Protein AF-A0A4R2ISH9-F1 (afdb_monomer)

Nearest PDB structures (foldseek):
  2p8j-assembly1_B  TM=8.528E-01  e=2.257E-05  Clostridium acetobutylicum
  1ve3-assembly2_B-2  TM=9.354E-01  e=1.526E-04  Pyrococcus horikoshii
  1ve3-assembly1_A-3  TM=7.957E-01  e=6.479E-05  Pyrococcus horikoshii
  2p8j-assembly1_A  TM=7.806E-01  e=9.009E-05  Clostridium acetobutylicum
  3uj7-assembly1_A  TM=8.965E-01  e=4.680E-04  Plasmodium falciparum

Structure (mmCIF, N/CA/C/O backbone):
data_AF-A0A4R2ISH9-F1
#
_entry.id   AF-A0A4R2ISH9-F1
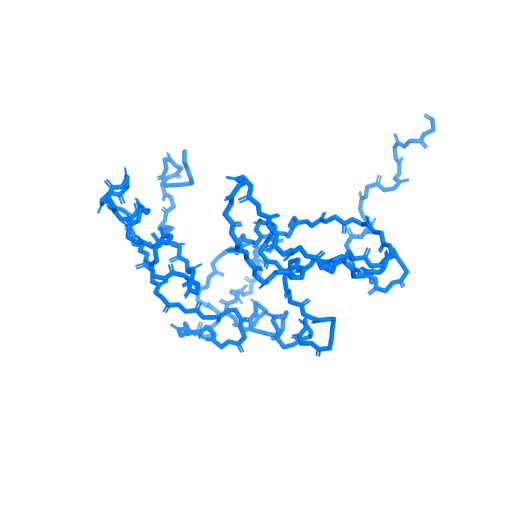#
loop_
_atom_site.group_PDB
_atom_site.id
_atom_site.type_symbol
_atom_site.label_atom_id
_atom_site.label_alt_id
_atom_site.label_comp_id
_atom_site.label_asym_id
_atom_site.label_entity_id
_atom_site.label_seq_id
_atom_site.pdbx_PDB_ins_code
_atom_site.Cartn_x
_atom_site.Cartn_y
_atom_site.Cartn_z
_atom_site.occupancy
_atom_site.B_iso_or_equiv
_atom_site.auth_seq_id
_atom_site.auth_comp_id
_atom_site.auth_asym_id
_atom_site.auth_atom_id
_atom_site.pdbx_PDB_model_num
ATOM 1 N N . MET A 1 1 ? -12.035 -2.446 -12.830 1.00 75.25 1 MET A N 1
ATOM 2 C CA . MET A 1 1 ? -10.932 -2.846 -11.928 1.00 75.25 1 MET A CA 1
ATOM 3 C C . MET A 1 1 ? -9.623 -2.857 -12.716 1.00 75.25 1 MET A C 1
ATOM 5 O O . MET A 1 1 ? -9.693 -2.940 -13.934 1.00 75.25 1 MET A O 1
ATOM 9 N N . LEU A 1 2 ? -8.443 -2.755 -12.083 1.00 84.25 2 LEU A N 1
ATOM 10 C CA . LEU A 1 2 ? -7.162 -2.858 -12.817 1.00 84.25 2 LEU A CA 1
ATOM 11 C C . LEU A 1 2 ? -7.036 -4.196 -13.568 1.00 84.25 2 LEU A C 1
ATOM 13 O O . LEU A 1 2 ? -6.528 -4.221 -14.683 1.00 84.25 2 LEU A O 1
ATOM 17 N N . SER A 1 3 ? -7.572 -5.275 -12.994 1.00 85.00 3 SER A N 1
ATOM 18 C CA . SER A 1 3 ? -7.643 -6.605 -13.614 1.00 85.00 3 SER A CA 1
ATOM 19 C C . SER A 1 3 ? -8.416 -6.630 -14.934 1.00 85.00 3 SER A C 1
ATOM 21 O O . SER A 1 3 ? -8.062 -7.375 -15.841 1.00 85.00 3 SER A O 1
ATOM 23 N N . ASP A 1 4 ? -9.426 -5.770 -15.093 1.00 88.44 4 ASP A N 1
ATOM 24 C CA . ASP A 1 4 ? -10.256 -5.726 -16.307 1.00 88.44 4 ASP A CA 1
ATOM 25 C C . ASP A 1 4 ? -9.498 -5.119 -17.499 1.00 88.44 4 ASP A C 1
ATOM 27 O O . ASP A 1 4 ? -9.960 -5.181 -18.635 1.00 88.44 4 ASP A O 1
ATOM 31 N N . LEU A 1 5 ? -8.321 -4.535 -17.246 1.00 90.81 5 LEU A N 1
ATOM 32 C CA . LEU A 1 5 ? -7.409 -4.022 -18.266 1.00 90.81 5 LEU A CA 1
ATOM 33 C C . LEU A 1 5 ? -6.419 -5.093 -18.763 1.00 90.81 5 LEU A C 1
ATOM 35 O O . LEU A 1 5 ? -5.504 -4.765 -19.513 1.00 90.81 5 LEU A O 1
ATOM 39 N N . GLY A 1 6 ? -6.575 -6.354 -18.338 1.00 89.44 6 GLY A N 1
ATOM 40 C CA . GLY A 1 6 ? -5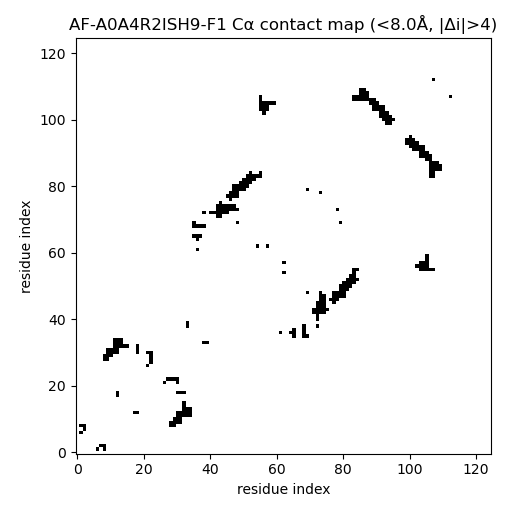.674 -7.455 -18.695 1.00 89.44 6 GLY A CA 1
ATOM 41 C C . GLY A 1 6 ? -4.333 -7.428 -17.955 1.00 89.44 6 GLY A C 1
ATOM 42 O O . GLY A 1 6 ? -3.368 -8.033 -18.415 1.00 89.44 6 GLY A O 1
ATOM 43 N N . LEU A 1 7 ? -4.257 -6.705 -16.834 1.00 91.31 7 LEU A N 1
ATOM 44 C CA . LEU A 1 7 ? -3.069 -6.633 -15.985 1.00 91.31 7 LEU A CA 1
ATOM 45 C C . LEU A 1 7 ? -3.062 -7.780 -14.968 1.00 91.31 7 LEU A C 1
ATOM 47 O O . LEU A 1 7 ? -4.077 -8.032 -14.316 1.00 91.31 7 LEU A O 1
ATOM 51 N N . ASP A 1 8 ? -1.899 -8.403 -14.774 1.00 93.38 8 ASP A N 1
ATOM 52 C CA . ASP A 1 8 ? -1.650 -9.291 -13.634 1.00 93.38 8 ASP A CA 1
ATOM 53 C C . ASP A 1 8 ? -1.430 -8.438 -12.376 1.00 93.38 8 ASP A C 1
ATOM 55 O O . ASP A 1 8 ? -0.351 -7.885 -12.146 1.00 93.38 8 ASP A O 1
ATOM 59 N N . ALA A 1 9 ? -2.507 -8.234 -11.619 1.00 95.25 9 ALA A N 1
ATOM 60 C CA . ALA A 1 9 ? -2.553 -7.334 -10.476 1.00 95.25 9 ALA A CA 1
ATOM 61 C C . ALA A 1 9 ? -2.920 -8.083 -9.192 1.00 95.25 9 ALA A C 1
ATOM 63 O O . ALA A 1 9 ? -3.763 -8.979 -9.181 1.00 95.25 9 ALA A O 1
ATOM 64 N N . PHE A 1 10 ? -2.323 -7.650 -8.086 1.00 97.00 10 PHE A N 1
ATOM 65 C CA . PHE A 1 10 ? -2.552 -8.201 -6.756 1.00 97.00 10 PHE A CA 1
ATOM 66 C C . PHE A 1 10 ? -2.498 -7.094 -5.701 1.00 97.00 10 PHE A C 1
ATOM 68 O O . PHE A 1 10 ? -1.963 -6.011 -5.952 1.00 97.00 10 PHE A O 1
ATOM 75 N N . GLY A 1 11 ? -3.079 -7.352 -4.530 1.00 97.19 11 GLY A N 1
ATOM 76 C CA . GLY A 1 11 ? -3.068 -6.422 -3.400 1.00 97.19 11 GLY A CA 1
ATOM 77 C C . GLY A 1 11 ? -2.199 -6.907 -2.243 1.00 97.19 11 GLY A C 1
ATOM 78 O O . GLY A 1 11 ? -2.146 -8.103 -1.968 1.00 97.19 11 GLY A O 1
ATOM 79 N N . ILE A 1 12 ? -1.569 -5.969 -1.535 1.00 98.31 12 ILE A N 1
ATOM 80 C CA . ILE A 1 12 ? -0.881 -6.214 -0.262 1.00 98.31 12 ILE A CA 1
ATOM 81 C C . ILE A 1 12 ? -1.511 -5.313 0.797 1.00 98.31 12 ILE A C 1
ATOM 83 O O . ILE A 1 12 ? -1.672 -4.114 0.564 1.00 98.31 12 ILE A O 1
ATOM 87 N N . ASP A 1 13 ? -1.847 -5.877 1.954 1.00 97.81 13 ASP A N 1
ATOM 88 C CA . ASP A 1 13 ? -2.338 -5.123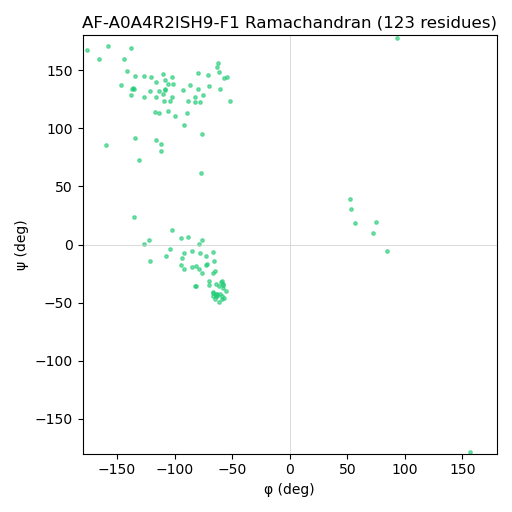 3.110 1.00 97.81 13 ASP A CA 1
ATOM 89 C C . ASP A 1 13 ? -1.761 -5.710 4.409 1.00 97.81 13 ASP A C 1
ATOM 91 O O . ASP A 1 13 ? -1.496 -6.907 4.497 1.00 97.81 13 ASP A O 1
ATOM 95 N N . LEU A 1 14 ? -1.568 -4.868 5.426 1.00 96.19 14 LEU A N 1
ATOM 96 C CA . LEU A 1 14 ? -1.141 -5.296 6.763 1.00 96.19 14 LEU A CA 1
ATOM 97 C C . LEU A 1 14 ? -2.301 -5.928 7.546 1.00 96.19 14 LEU A C 1
ATOM 99 O O . LEU A 1 14 ? -2.071 -6.674 8.489 1.00 96.19 14 LEU A O 1
ATOM 103 N N . SER A 1 15 ? -3.546 -5.579 7.214 1.00 95.19 15 SER A N 1
ATOM 104 C CA . SER A 1 15 ? -4.741 -5.943 7.965 1.00 95.19 15 SER A CA 1
ATOM 105 C C . SER A 1 15 ? -5.325 -7.275 7.488 1.00 95.19 15 SER A C 1
ATOM 107 O O . SER A 1 15 ? -5.927 -7.334 6.406 1.00 95.19 15 SER A O 1
ATOM 109 N N . PRO A 1 16 ? -5.299 -8.331 8.323 1.00 96.94 16 PRO A N 1
ATOM 110 C CA . PRO A 1 16 ? -5.918 -9.609 7.976 1.00 96.94 16 PRO A CA 1
ATOM 111 C C . PRO A 1 16 ? -7.424 -9.475 7.707 1.00 96.94 16 PRO A C 1
ATOM 113 O O . PRO A 1 16 ? -7.975 -10.171 6.854 1.00 96.94 16 PRO A O 1
ATOM 116 N N . GLY A 1 17 ? -8.096 -8.544 8.398 1.00 96.62 17 GLY A N 1
ATOM 117 C CA . GLY A 1 17 ? -9.521 -8.270 8.206 1.00 96.62 17 GLY A CA 1
ATOM 118 C C . GLY A 1 17 ? -9.835 -7.675 6.831 1.00 96.62 17 GLY A C 1
ATOM 119 O O . GLY A 1 17 ? -10.786 -8.109 6.178 1.00 96.62 17 GLY A O 1
ATOM 120 N N . MET A 1 18 ? -9.008 -6.735 6.355 1.00 96.19 18 MET A N 1
ATOM 121 C CA . MET A 1 18 ? -9.160 -6.159 5.013 1.00 96.19 18 MET A CA 1
ATOM 122 C C . MET A 1 18 ? -8.892 -7.203 3.930 1.00 96.19 18 MET A C 1
ATOM 124 O O . MET A 1 18 ? -9.656 -7.296 2.970 1.00 96.19 18 MET A O 1
ATOM 128 N N . LEU A 1 19 ? -7.875 -8.049 4.115 1.00 98.31 19 LEU A N 1
ATOM 129 C CA . LEU A 1 19 ? -7.574 -9.149 3.195 1.00 98.31 19 LEU A CA 1
ATOM 130 C C . LEU A 1 19 ? -8.700 -10.178 3.135 1.00 98.31 19 LEU A C 1
ATOM 132 O O . LEU A 1 19 ? -9.072 -10.620 2.049 1.00 98.31 19 LEU A O 1
ATOM 136 N N . ALA A 1 20 ? -9.277 -10.548 4.281 1.00 98.25 20 ALA A N 1
ATOM 137 C CA . ALA A 1 20 ? -10.413 -11.463 4.329 1.00 98.25 20 ALA A CA 1
ATOM 138 C C . ALA A 1 20 ? -11.622 -10.901 3.564 1.00 98.25 20 ALA A C 1
ATOM 140 O O . ALA A 1 20 ? -12.270 -11.627 2.806 1.00 98.25 20 ALA A O 1
ATOM 141 N N . LEU A 1 21 ? -11.908 -9.603 3.713 1.00 98.19 21 LEU A N 1
ATOM 142 C CA . LEU A 1 21 ? -12.960 -8.934 2.950 1.00 98.19 21 LEU A CA 1
ATOM 143 C C . LEU A 1 21 ? -12.639 -8.903 1.449 1.00 98.19 21 LEU A C 1
ATOM 145 O O . LEU A 1 21 ? -13.501 -9.247 0.637 1.00 98.19 21 LEU A O 1
ATOM 149 N N . ALA A 1 22 ? -11.412 -8.533 1.080 1.00 97.56 22 ALA A N 1
ATOM 150 C CA . ALA A 1 22 ? -10.973 -8.423 -0.307 1.00 97.56 22 ALA A CA 1
ATOM 151 C C . ALA A 1 22 ? -11.056 -9.768 -1.040 1.00 97.56 22 ALA A C 1
ATOM 153 O O . ALA A 1 22 ? -11.704 -9.848 -2.080 1.00 97.56 22 ALA A O 1
ATOM 154 N N . ARG A 1 23 ? -10.521 -10.843 -0.446 1.00 97.88 23 ARG A N 1
ATOM 155 C CA . ARG A 1 23 ? -10.574 -12.211 -0.994 1.00 97.88 23 ARG A CA 1
ATOM 156 C C . ARG A 1 23 ? -12.004 -12.728 -1.154 1.00 97.88 23 ARG A C 1
ATOM 158 O O . ARG A 1 23 ? -12.299 -13.427 -2.112 1.00 97.88 23 ARG A O 1
ATOM 165 N N . ARG A 1 24 ? -12.914 -12.378 -0.237 1.00 98.19 24 ARG A N 1
ATOM 166 C CA . ARG A 1 24 ? -14.340 -12.726 -0.376 1.00 98.19 24 ARG A CA 1
ATOM 167 C C . ARG A 1 24 ? -15.039 -11.945 -1.485 1.00 98.19 24 ARG A C 1
ATOM 169 O O . ARG A 1 24 ? -15.956 -12.475 -2.101 1.00 98.19 24 ARG A O 1
ATOM 176 N N . THR A 1 25 ? -14.658 -10.687 -1.685 1.00 97.69 25 THR A N 1
ATOM 177 C CA . THR A 1 25 ? -15.303 -9.791 -2.658 1.00 97.69 25 THR A CA 1
ATOM 178 C C . THR A 1 25 ? -14.786 -10.040 -4.074 1.00 97.69 25 THR A C 1
ATOM 180 O O . THR A 1 25 ? -15.553 -9.974 -5.029 1.00 97.69 25 THR A O 1
ATOM 183 N N . TYR A 1 26 ? -13.498 -10.360 -4.197 1.00 96.06 26 TYR A N 1
ATOM 184 C CA . TYR A 1 26 ? -12.787 -10.558 -5.456 1.00 96.06 26 TYR A CA 1
ATOM 185 C C . TYR A 1 26 ? -11.994 -11.875 -5.402 1.00 96.06 26 TYR A C 1
ATOM 18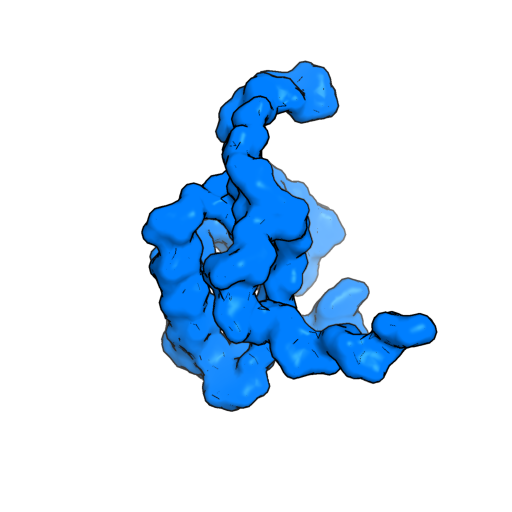7 O O . TYR A 1 26 ? -10.771 -11.846 -5.260 1.00 96.06 26 TYR A O 1
ATOM 195 N N . PRO A 1 27 ? -12.677 -13.033 -5.468 1.00 95.38 27 PRO A N 1
ATOM 196 C CA . PRO A 1 27 ? -12.050 -14.342 -5.266 1.00 95.38 27 PRO A CA 1
ATOM 197 C C . PRO A 1 27 ? -11.015 -14.703 -6.337 1.00 95.38 27 PRO A C 1
ATOM 199 O O . PRO A 1 27 ? -10.116 -15.493 -6.066 1.00 95.38 27 PRO A O 1
ATOM 202 N N . ASP A 1 28 ? -11.115 -14.100 -7.522 1.00 93.50 28 ASP A N 1
ATOM 203 C CA . ASP A 1 28 ? -10.206 -14.354 -8.642 1.00 93.50 28 ASP A CA 1
ATOM 204 C C . ASP A 1 28 ? -8.916 -13.513 -8.576 1.00 93.50 28 ASP A C 1
ATOM 206 O O . ASP A 1 28 ? -8.020 -13.690 -9.399 1.00 93.50 28 ASP A O 1
ATOM 210 N N . LEU A 1 29 ? -8.803 -12.588 -7.611 1.00 95.31 29 LEU A N 1
ATOM 211 C CA . LEU A 1 29 ? -7.618 -11.748 -7.426 1.00 95.31 29 LEU A CA 1
ATOM 212 C C . LEU A 1 29 ? -6.744 -12.240 -6.271 1.00 95.31 29 LEU A C 1
ATOM 214 O O . LEU A 1 29 ? -7.224 -12.668 -5.219 1.00 95.31 29 LEU A O 1
ATOM 218 N N . ARG A 1 30 ? -5.426 -12.108 -6.446 1.00 96.56 30 ARG A N 1
ATOM 219 C CA . ARG A 1 30 ? -4.444 -12.421 -5.405 1.00 96.56 30 ARG A CA 1
ATOM 220 C C . ARG A 1 30 ? -4.352 -11.277 -4.393 1.00 96.56 30 ARG A C 1
ATOM 222 O O . ARG A 1 30 ? -4.219 -10.110 -4.759 1.00 96.56 30 ARG A O 1
ATOM 229 N N . PHE A 1 31 ? -4.371 -11.630 -3.110 1.00 98.12 31 PHE A N 1
ATOM 230 C CA . PHE A 1 31 ? -4.151 -10.704 -2.000 1.00 98.12 31 PHE A CA 1
ATOM 231 C C . PHE A 1 31 ? -3.219 -11.331 -0.973 1.00 98.12 31 PHE A C 1
ATOM 233 O O . PHE A 1 31 ? -3.436 -12.481 -0.579 1.00 98.12 31 PHE A O 1
ATOM 240 N N . GLU A 1 32 ? -2.241 -10.572 -0.498 1.00 98.00 32 GLU A N 1
ATOM 241 C CA . GLU A 1 32 ? -1.192 -11.035 0.410 1.00 98.00 32 GLU A CA 1
ATOM 242 C C . GLU A 1 32 ? -1.098 -10.160 1.653 1.00 98.00 32 GLU A C 1
ATOM 244 O O . GLU A 1 32 ? -1.330 -8.952 1.611 1.00 98.00 32 GLU A O 1
ATOM 249 N N . GLU A 1 33 ? -0.776 -10.798 2.775 1.00 98.25 33 GLU A N 1
ATOM 250 C CA . GLU A 1 33 ? -0.472 -10.079 4.004 1.00 98.25 33 GLU A CA 1
ATOM 251 C C . GLU A 1 33 ? 0.973 -9.611 3.960 1.00 98.25 33 GLU A C 1
ATOM 253 O O . GLU A 1 33 ? 1.877 -10.403 3.701 1.00 98.25 33 GLU A O 1
ATOM 258 N N . GLY A 1 34 ? 1.194 -8.321 4.187 1.00 97.50 34 GLY A N 1
ATOM 259 C CA . GLY A 1 34 ? 2.529 -7.755 4.111 1.00 97.50 34 GLY A CA 1
ATOM 260 C C . GLY A 1 34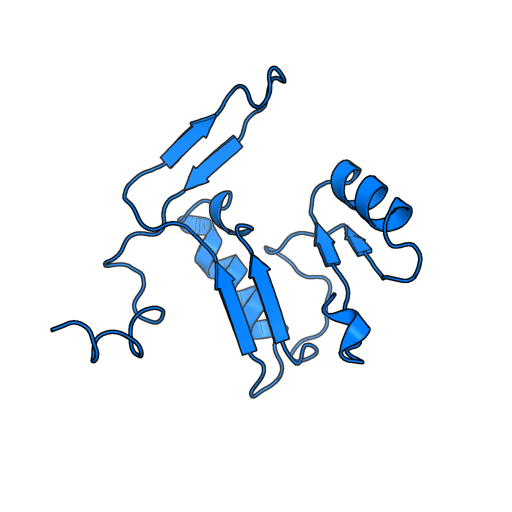 ? 2.579 -6.288 4.497 1.00 97.50 34 GLY A C 1
ATOM 261 O O . GLY A 1 34 ? 1.564 -5.601 4.617 1.00 97.50 34 GLY A O 1
ATOM 262 N N . THR A 1 35 ? 3.797 -5.792 4.690 1.00 96.50 35 THR A N 1
ATOM 263 C CA . THR A 1 35 ? 4.055 -4.396 5.037 1.00 96.50 35 THR A CA 1
ATOM 264 C C . THR A 1 35 ? 4.836 -3.707 3.932 1.00 96.50 35 THR A C 1
ATOM 266 O O . THR A 1 35 ? 5.797 -4.242 3.390 1.00 96.50 35 THR A O 1
ATOM 269 N N . MET A 1 36 ? 4.476 -2.460 3.642 1.00 96.75 36 MET A N 1
ATOM 270 C CA . MET A 1 36 ? 5.223 -1.616 2.707 1.00 96.75 36 MET A CA 1
ATOM 271 C C . MET A 1 36 ? 6.630 -1.234 3.204 1.00 96.75 36 MET A C 1
ATOM 273 O O . MET A 1 36 ? 7.387 -0.618 2.464 1.00 96.75 36 MET A O 1
ATOM 277 N N . LEU A 1 37 ? 6.979 -1.574 4.452 1.00 96.75 37 LEU A N 1
ATOM 278 C CA . LEU A 1 37 ? 8.328 -1.411 5.007 1.00 96.75 37 LEU A CA 1
ATOM 279 C C . LEU A 1 37 ? 9.288 -2.545 4.616 1.00 96.75 37 LEU A C 1
ATOM 281 O O . LEU A 1 37 ? 10.497 -2.377 4.765 1.00 96.75 37 LEU A O 1
ATOM 285 N N . ALA A 1 38 ? 8.760 -3.688 4.173 1.00 97.19 38 ALA A N 1
ATOM 286 C CA . ALA A 1 38 ? 9.517 -4.868 3.769 1.00 97.19 38 ALA A CA 1
ATOM 287 C C . ALA A 1 38 ? 8.623 -5.734 2.870 1.00 97.19 38 ALA A C 1
ATOM 289 O O . ALA A 1 38 ? 7.904 -6.612 3.350 1.00 97.19 38 ALA A O 1
ATOM 290 N N . LEU A 1 39 ? 8.614 -5.432 1.573 1.00 97.75 39 LEU A N 1
ATOM 291 C CA . LEU A 1 39 ? 7.805 -6.154 0.598 1.00 97.75 39 LEU A CA 1
ATOM 292 C C . LEU A 1 39 ? 8.477 -7.487 0.265 1.00 97.75 39 LEU A C 1
ATOM 294 O O . LEU A 1 39 ? 9.605 -7.505 -0.228 1.00 97.75 39 LEU A O 1
ATOM 298 N N . ASP A 1 40 ? 7.764 -8.594 0.466 1.00 97.31 40 ASP A N 1
ATOM 299 C CA . ASP A 1 40 ? 8.219 -9.933 0.071 1.00 97.31 40 ASP A CA 1
ATOM 300 C C . ASP A 1 40 ? 8.047 -10.147 -1.442 1.00 97.31 40 ASP A C 1
ATOM 302 O O . ASP A 1 40 ? 7.252 -10.950 -1.921 1.00 97.31 40 ASP A O 1
ATOM 306 N N . LEU A 1 41 ? 8.744 -9.315 -2.212 1.00 98.12 41 LEU A N 1
ATOM 307 C CA . LEU A 1 41 ? 8.734 -9.300 -3.666 1.00 98.12 41 LEU A CA 1
ATOM 308 C C . LEU A 1 41 ? 10.170 -9.200 -4.181 1.00 98.12 41 LEU A C 1
ATOM 310 O O . LEU A 1 41 ? 10.982 -8.489 -3.577 1.00 98.12 41 LEU A O 1
ATOM 314 N N . PRO A 1 42 ? 10.494 -9.841 -5.316 1.00 98.19 42 PRO A N 1
ATOM 315 C CA . PRO A 1 42 ? 11.798 -9.684 -5.941 1.00 98.19 42 PRO A CA 1
ATOM 316 C C . PRO A 1 42 ? 12.047 -8.243 -6.393 1.00 98.19 42 PRO A C 1
ATOM 318 O O . PRO A 1 42 ? 11.118 -7.508 -6.746 1.00 98.19 42 PRO A O 1
ATOM 321 N N . ASP A 1 43 ? 13.319 -7.868 -6.443 1.00 98.56 43 ASP A N 1
ATOM 322 C CA . ASP A 1 43 ? 13.760 -6.605 -7.028 1.00 98.56 43 ASP A CA 1
ATOM 323 C C . ASP A 1 43 ? 13.303 -6.495 -8.489 1.00 98.56 43 ASP A C 1
ATOM 325 O O . ASP A 1 43 ? 13.305 -7.480 -9.230 1.00 98.56 43 ASP A O 1
ATOM 329 N N . ALA A 1 44 ? 12.934 -5.283 -8.910 1.00 98.44 44 ALA A N 1
ATOM 330 C CA . ALA A 1 44 ? 12.566 -4.958 -10.286 1.00 98.44 44 ALA A CA 1
ATOM 331 C C . ALA A 1 44 ? 11.464 -5.854 -10.901 1.00 98.44 44 ALA A C 1
ATOM 333 O O . ALA A 1 44 ? 11.445 -6.078 -12.112 1.00 98.44 44 ALA A O 1
ATOM 334 N N . SER A 1 45 ? 10.543 -6.366 -10.082 1.00 98.06 45 SER A N 1
ATOM 335 C CA . SER A 1 45 ? 9.495 -7.305 -10.501 1.00 98.06 45 SER A CA 1
ATOM 336 C C . SER A 1 45 ? 8.184 -6.641 -10.930 1.00 98.06 45 SER A C 1
ATOM 338 O O . SER A 1 45 ? 7.407 -7.246 -11.667 1.00 98.06 45 SER A O 1
ATOM 340 N N . LEU A 1 46 ? 7.922 -5.401 -10.506 1.00 98.31 46 LEU A N 1
ATOM 341 C CA . LEU A 1 46 ? 6.654 -4.715 -10.756 1.00 98.31 46 LEU A CA 1
ATOM 342 C C . LEU A 1 46 ? 6.753 -3.692 -11.891 1.00 98.31 46 LEU A C 1
ATOM 344 O O . LEU A 1 46 ? 7.547 -2.754 -11.836 1.00 98.31 46 LEU A O 1
ATOM 348 N N . GLY A 1 47 ? 5.865 -3.800 -12.883 1.00 97.38 47 GLY A N 1
ATOM 349 C CA . GLY A 1 47 ? 5.680 -2.765 -13.914 1.00 97.38 47 GLY A CA 1
ATOM 350 C C . GLY A 1 47 ? 4.979 -1.499 -13.397 1.00 97.38 47 GLY A C 1
ATOM 351 O O . GLY A 1 47 ? 5.065 -0.436 -14.013 1.00 97.38 47 GLY A O 1
ATOM 352 N N . GLY A 1 48 ? 4.310 -1.584 -12.247 1.00 97.25 48 GLY A N 1
ATOM 353 C CA . GLY A 1 48 ? 3.722 -0.433 -11.578 1.00 97.25 48 GLY A CA 1
ATOM 354 C C . GLY A 1 48 ? 3.313 -0.728 -10.138 1.00 97.25 48 GLY A C 1
ATOM 355 O O . GLY A 1 48 ? 3.127 -1.882 -9.760 1.00 97.25 48 GLY A O 1
ATOM 356 N N . LEU A 1 49 ? 3.177 0.329 -9.340 1.00 98.12 49 LEU A N 1
ATOM 357 C CA . LEU A 1 49 ? 2.771 0.269 -7.939 1.00 98.12 49 LEU A CA 1
ATOM 358 C C . LEU A 1 49 ? 1.764 1.381 -7.647 1.00 98.12 49 LEU A C 1
ATOM 360 O O . LEU A 1 49 ? 1.969 2.540 -8.014 1.00 98.12 49 LEU A O 1
ATOM 364 N N . LEU A 1 50 ? 0.684 1.032 -6.954 1.00 97.38 50 LEU A N 1
ATOM 365 C CA . LEU A 1 50 ? -0.337 1.969 -6.498 1.00 97.38 50 LEU A CA 1
ATOM 366 C C . LEU A 1 50 ? -0.382 1.988 -4.968 1.00 97.38 50 LEU A C 1
ATOM 368 O O . LEU A 1 50 ? -0.794 1.008 -4.359 1.00 97.38 50 LEU A O 1
ATOM 372 N N . ALA A 1 51 ? -0.028 3.119 -4.355 1.00 97.38 51 ALA A N 1
ATOM 373 C CA . ALA A 1 51 ? -0.232 3.353 -2.924 1.00 97.38 51 ALA A CA 1
ATOM 374 C C . ALA A 1 51 ? -1.293 4.447 -2.734 1.00 97.38 51 ALA A C 1
ATOM 376 O O . ALA A 1 51 ? -0.997 5.647 -2.659 1.00 97.38 51 ALA A O 1
ATOM 377 N N . TYR A 1 52 ? -2.558 4.027 -2.714 1.00 96.25 52 TYR A N 1
ATOM 378 C CA . TYR A 1 52 ? -3.711 4.919 -2.647 1.00 96.25 52 TYR A CA 1
ATOM 379 C C . TYR A 1 52 ? -4.115 5.163 -1.193 1.00 96.25 52 TYR A C 1
ATOM 381 O O . TYR A 1 52 ? -4.695 4.293 -0.551 1.00 96.25 52 TYR A O 1
ATOM 389 N N . TYR A 1 53 ? -3.770 6.336 -0.653 1.00 95.69 53 TYR A N 1
ATOM 390 C CA . TYR A 1 53 ? -3.955 6.683 0.762 1.00 95.69 53 TYR A CA 1
ATOM 391 C C . TYR A 1 53 ? -3.281 5.714 1.750 1.00 95.69 53 TYR A C 1
ATOM 393 O O . TYR A 1 53 ? -3.571 5.743 2.938 1.00 95.69 53 TYR A O 1
ATOM 401 N N . SER A 1 54 ? -2.321 4.907 1.294 1.00 95.88 54 SER A N 1
ATOM 402 C CA . SER A 1 54 ? -1.688 3.872 2.120 1.00 95.88 54 SER A CA 1
ATOM 403 C C . SER A 1 54 ? -0.572 4.429 3.014 1.00 95.88 54 SER A C 1
ATOM 405 O O . SER A 1 54 ? -0.428 4.026 4.163 1.00 95.88 54 SER A O 1
ATOM 407 N N . ILE A 1 55 ? 0.197 5.416 2.532 1.00 95.75 55 ILE A N 1
ATOM 408 C CA . ILE A 1 55 ? 1.347 5.971 3.277 1.00 95.75 55 ILE A CA 1
ATOM 409 C C . ILE A 1 55 ? 0.954 6.954 4.389 1.00 95.75 55 ILE A C 1
ATOM 411 O O . ILE A 1 55 ? 1.807 7.428 5.141 1.00 95.75 55 ILE A O 1
ATOM 415 N N . ILE A 1 56 ? -0.325 7.327 4.474 1.00 95.50 56 ILE A N 1
ATOM 416 C CA . ILE A 1 56 ? -0.784 8.402 5.367 1.00 95.50 56 ILE A CA 1
ATOM 417 C C . ILE A 1 56 ? -0.737 7.982 6.836 1.00 95.50 56 ILE A C 1
ATOM 419 O O . ILE A 1 56 ? -0.700 8.845 7.701 1.00 95.50 56 ILE A O 1
ATOM 423 N N . HIS A 1 57 ? -0.645 6.681 7.098 1.00 94.94 57 HIS A N 1
ATOM 424 C CA . HIS A 1 57 ? -0.453 6.103 8.425 1.00 94.94 57 HIS A CA 1
ATOM 425 C C . HIS A 1 57 ? 1.006 5.887 8.804 1.00 94.94 57 HIS A C 1
ATOM 427 O O . HIS A 1 57 ? 1.307 5.548 9.944 1.00 94.94 57 HIS A O 1
ATOM 433 N N . ILE A 1 58 ? 1.918 6.096 7.855 1.00 94.75 58 ILE A N 1
ATOM 434 C CA . ILE A 1 58 ? 3.339 5.868 8.066 1.00 94.75 58 ILE A CA 1
ATOM 435 C C . ILE A 1 58 ? 3.968 7.145 8.631 1.00 94.75 58 ILE A C 1
ATOM 437 O O . ILE A 1 58 ? 3.885 8.196 7.967 1.00 94.75 58 ILE A O 1
ATOM 441 N N . PRO A 1 59 ? 4.627 7.062 9.804 1.00 94.19 59 PRO A N 1
ATOM 442 C CA . PRO A 1 59 ? 5.394 8.168 10.358 1.00 94.19 59 PRO A CA 1
ATOM 443 C C . PRO A 1 59 ? 6.435 8.681 9.362 1.00 94.19 59 PRO A C 1
ATOM 445 O O . PRO A 1 59 ? 7.011 7.907 8.593 1.00 94.19 59 PRO A O 1
ATOM 448 N N . TRP A 1 60 ? 6.685 9.991 9.345 1.00 93.00 60 TRP A N 1
ATOM 449 C CA . TRP A 1 60 ? 7.542 10.606 8.325 1.00 93.00 60 TRP A CA 1
ATOM 450 C C . TRP A 1 60 ? 8.957 10.022 8.291 1.00 93.00 60 TRP A C 1
ATOM 452 O O . TRP A 1 60 ? 9.534 9.903 7.215 1.00 93.00 60 TRP A O 1
ATOM 462 N N . GLU A 1 61 ? 9.491 9.631 9.441 1.00 93.81 61 GLU A N 1
ATOM 463 C CA . GLU A 1 61 ? 10.801 9.011 9.620 1.00 93.81 61 GLU A CA 1
ATOM 464 C C . GLU A 1 61 ? 10.915 7.614 8.992 1.00 93.81 61 GLU A C 1
ATOM 466 O O . GLU A 1 61 ? 12.012 7.210 8.618 1.00 93.81 61 GLU A O 1
ATOM 471 N N . GLN A 1 62 ? 9.798 6.904 8.806 1.00 95.75 62 GLN A N 1
ATOM 472 C CA . GLN A 1 62 ? 9.769 5.577 8.180 1.00 95.75 62 GLN A CA 1
ATOM 473 C C . GLN A 1 62 ? 9.467 5.635 6.676 1.00 95.75 62 GLN A C 1
ATOM 475 O O . GLN A 1 62 ? 9.759 4.695 5.939 1.00 95.75 62 GLN A O 1
ATOM 480 N N . ARG A 1 63 ? 8.921 6.749 6.172 1.00 94.44 63 ARG A N 1
ATOM 481 C CA . ARG A 1 63 ? 8.599 6.903 4.741 1.00 94.44 63 ARG A CA 1
ATOM 482 C C . ARG A 1 63 ? 9.799 6.722 3.803 1.00 94.44 63 ARG A C 1
ATOM 484 O O . ARG A 1 63 ? 9.592 6.132 2.747 1.00 94.44 63 ARG A O 1
ATOM 491 N N . PRO A 1 64 ? 11.031 7.167 4.131 1.00 95.62 64 PRO A N 1
ATOM 492 C CA . PRO A 1 64 ? 12.193 6.869 3.298 1.00 95.62 64 PRO A CA 1
ATOM 493 C C . PRO A 1 64 ? 12.390 5.370 3.053 1.00 95.62 64 PRO A C 1
ATOM 495 O O . PRO A 1 64 ? 12.681 4.988 1.925 1.00 95.62 64 PRO A O 1
ATOM 498 N N . GLN A 1 65 ? 12.167 4.524 4.064 1.00 97.56 65 GLN A N 1
ATOM 499 C CA . GLN A 1 65 ? 12.241 3.068 3.916 1.00 97.56 65 GLN A CA 1
ATOM 500 C C . GLN A 1 65 ? 11.129 2.541 3.005 1.00 97.56 65 GLN A C 1
ATOM 502 O O . GLN A 1 65 ? 11.405 1.757 2.105 1.00 97.56 65 GLN A O 1
ATOM 507 N N . VAL A 1 66 ? 9.895 3.025 3.175 1.00 97.88 66 VAL A N 1
ATOM 508 C CA . VAL A 1 66 ? 8.776 2.668 2.285 1.00 97.88 66 VAL A CA 1
ATOM 509 C C . VAL A 1 66 ? 9.090 3.012 0.829 1.00 97.88 66 VAL A C 1
ATOM 511 O O . VAL A 1 66 ? 8.889 2.201 -0.068 1.00 97.88 66 VAL A O 1
ATOM 514 N N . PHE A 1 67 ? 9.614 4.212 0.573 1.00 97.50 67 PHE A N 1
ATOM 515 C CA . PHE A 1 67 ? 9.958 4.622 -0.787 1.00 97.50 67 PHE A CA 1
ATOM 516 C C . PHE A 1 67 ? 11.166 3.865 -1.346 1.00 97.50 67 PHE A C 1
ATOM 518 O O . PHE A 1 67 ? 11.205 3.626 -2.552 1.00 97.50 67 PHE A O 1
ATOM 525 N N . ALA A 1 68 ? 12.117 3.462 -0.498 1.00 98.00 68 ALA A N 1
ATOM 526 C CA . ALA A 1 68 ? 13.205 2.578 -0.900 1.00 98.00 68 ALA A CA 1
ATOM 527 C C . ALA A 1 68 ? 12.672 1.202 -1.326 1.00 98.00 68 ALA A C 1
ATOM 529 O O . ALA A 1 68 ? 13.054 0.721 -2.389 1.00 98.00 68 ALA A O 1
ATOM 530 N N . GLU A 1 69 ? 11.732 0.623 -0.573 1.00 98.50 69 GLU A N 1
ATOM 531 C CA . GLU A 1 69 ? 11.075 -0.635 -0.942 1.00 98.50 69 GLU A CA 1
ATOM 532 C C . GLU A 1 69 ? 10.272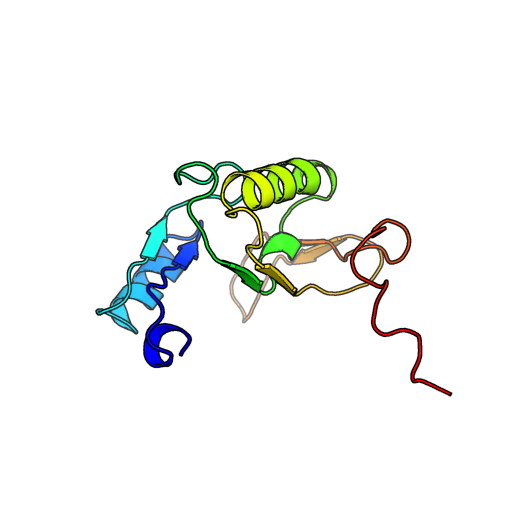 -0.505 -2.237 1.00 98.50 69 GLU A C 1
ATOM 534 O O . GLU A 1 69 ? 10.413 -1.339 -3.126 1.00 98.50 69 GLU A O 1
ATOM 539 N N . PHE A 1 70 ? 9.497 0.573 -2.405 1.00 98.44 70 PHE A N 1
ATOM 540 C CA . PHE A 1 70 ? 8.769 0.828 -3.653 1.00 98.44 70 PHE A CA 1
ATOM 541 C C . PHE A 1 70 ? 9.712 0.932 -4.849 1.00 98.44 70 PHE A C 1
ATOM 543 O O . PHE A 1 70 ? 9.442 0.355 -5.897 1.00 98.44 70 PHE A O 1
ATOM 550 N N . HIS A 1 71 ? 10.824 1.651 -4.694 1.00 98.19 71 HIS A N 1
ATOM 551 C CA . HIS A 1 71 ? 11.835 1.754 -5.736 1.00 98.19 71 HIS A CA 1
ATOM 552 C C . HIS A 1 71 ? 12.487 0.398 -6.031 1.00 98.19 71 HIS A C 1
ATOM 554 O O . HIS A 1 71 ? 12.679 0.066 -7.195 1.00 98.19 71 HIS A O 1
ATOM 560 N N . ARG A 1 72 ? 12.819 -0.389 -4.999 1.00 98.50 72 ARG A N 1
ATOM 561 C CA . ARG A 1 72 ? 13.455 -1.706 -5.137 1.00 98.50 72 ARG A CA 1
ATOM 562 C C . ARG A 1 72 ? 12.599 -2.666 -5.961 1.00 98.50 72 ARG A C 1
ATOM 564 O O . ARG A 1 72 ? 13.123 -3.322 -6.855 1.00 98.50 72 ARG A O 1
ATOM 571 N N . VAL A 1 73 ? 11.299 -2.747 -5.680 1.00 98.69 73 VAL A N 1
ATOM 572 C CA . VAL A 1 73 ? 10.402 -3.700 -6.358 1.00 98.69 73 VAL A CA 1
ATOM 573 C C . VAL A 1 73 ? 9.972 -3.242 -7.752 1.00 98.69 73 VAL A C 1
ATOM 575 O O . VAL A 1 73 ? 9.564 -4.073 -8.560 1.00 98.69 73 VAL A O 1
ATOM 578 N N . LEU A 1 74 ? 10.049 -1.945 -8.066 1.00 98.75 74 LEU A N 1
ATOM 579 C CA . LEU A 1 74 ? 9.683 -1.423 -9.383 1.00 98.75 74 LEU A CA 1
ATOM 580 C C . LEU A 1 74 ? 10.759 -1.738 -10.428 1.00 98.75 74 LEU A C 1
ATOM 582 O O . LEU A 1 74 ? 11.939 -1.442 -10.251 1.00 98.75 74 LEU A O 1
ATOM 586 N N . ALA A 1 75 ? 10.336 -2.311 -11.554 1.00 98.50 75 ALA A N 1
ATOM 587 C CA . ALA A 1 75 ? 11.187 -2.519 -12.718 1.00 98.50 75 ALA A CA 1
ATOM 588 C C . ALA A 1 75 ? 11.686 -1.177 -13.290 1.00 98.50 75 ALA A C 1
ATOM 590 O O . ALA A 1 75 ? 11.008 -0.153 -13.140 1.00 98.50 75 ALA A O 1
ATOM 591 N N . PRO A 1 76 ? 12.823 -1.146 -14.013 1.00 97.56 76 PRO A N 1
ATOM 592 C CA . PRO A 1 76 ? 13.225 0.036 -14.769 1.00 97.56 76 PRO A CA 1
ATOM 593 C C . PRO A 1 76 ? 12.095 0.528 -15.688 1.00 97.56 76 PRO A C 1
ATOM 595 O O . PRO A 1 76 ? 11.581 -0.220 -16.516 1.00 97.56 76 PRO A O 1
ATOM 598 N N . GLY A 1 77 ? 11.696 1.794 -15.534 1.00 96.50 77 GLY A N 1
ATOM 599 C CA . GLY A 1 77 ? 10.567 2.387 -16.266 1.00 96.50 77 GLY A CA 1
ATOM 600 C C . GLY A 1 77 ? 9.183 2.134 -15.650 1.00 96.50 77 GLY A C 1
ATOM 601 O O . GLY A 1 77 ? 8.203 2.724 -16.113 1.00 96.50 77 GLY A O 1
ATOM 602 N N . GLY A 1 78 ? 9.102 1.324 -14.591 1.00 96.94 78 GLY A N 1
ATOM 603 C CA . GLY A 1 78 ? 7.885 1.092 -13.824 1.00 96.94 78 GLY A CA 1
ATOM 604 C C . GLY A 1 78 ? 7.355 2.372 -13.179 1.00 96.94 78 GLY A C 1
ATOM 605 O O . GLY A 1 78 ?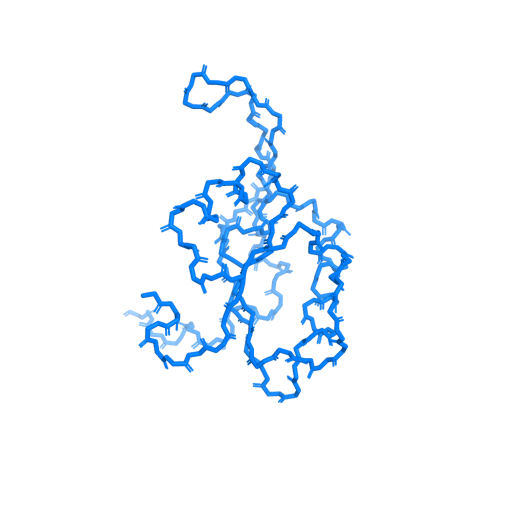 8.108 3.292 -12.855 1.00 96.94 78 GLY A O 1
ATOM 606 N N . GLN A 1 79 ? 6.034 2.453 -13.029 1.00 96.50 79 GLN A N 1
ATOM 607 C CA . GLN A 1 79 ? 5.363 3.677 -12.583 1.00 96.50 79 GLN A CA 1
ATOM 608 C C . GLN A 1 79 ? 4.819 3.543 -11.163 1.00 96.50 79 GLN A C 1
ATOM 610 O O . GLN A 1 79 ? 4.130 2.581 -10.832 1.00 96.50 79 GLN A O 1
ATOM 615 N N . LEU A 1 80 ? 5.074 4.556 -10.340 1.00 97.38 80 LEU A N 1
ATOM 616 C CA . LEU A 1 80 ? 4.501 4.682 -9.006 1.00 97.38 80 LEU A CA 1
ATOM 617 C C . LEU A 1 80 ? 3.379 5.725 -9.019 1.00 97.38 80 LEU A C 1
ATOM 619 O O . LEU A 1 80 ? 3.622 6.891 -9.328 1.00 97.38 80 LEU A O 1
ATOM 623 N N . MET A 1 81 ? 2.176 5.332 -8.603 1.00 96.81 81 MET A N 1
ATOM 624 C CA . MET A 1 81 ? 1.088 6.259 -8.296 1.00 96.81 81 MET A CA 1
ATO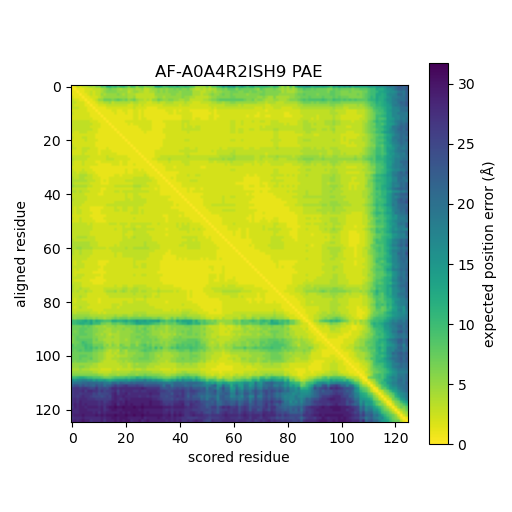M 625 C C . MET A 1 81 ? 0.898 6.358 -6.780 1.00 96.81 81 MET A C 1
ATOM 627 O O . MET A 1 81 ? 0.510 5.395 -6.118 1.00 96.81 81 MET A O 1
ATOM 631 N N . LEU A 1 82 ? 1.154 7.549 -6.235 1.00 96.12 82 LEU A N 1
ATOM 632 C CA . LEU A 1 82 ? 0.938 7.880 -4.827 1.00 96.12 82 LEU A CA 1
ATOM 633 C C . LEU A 1 82 ? -0.256 8.812 -4.689 1.00 96.12 82 LEU A C 1
ATOM 635 O O . LEU A 1 82 ? -0.328 9.836 -5.367 1.00 96.12 82 LEU A O 1
ATOM 639 N N . VAL A 1 83 ? -1.147 8.500 -3.751 1.00 95.31 83 VAL A N 1
ATOM 640 C CA . VAL A 1 83 ? -2.245 9.394 -3.378 1.00 95.31 83 VAL A CA 1
ATOM 641 C C . VAL A 1 83 ? -2.222 9.613 -1.876 1.00 95.31 83 VAL A C 1
ATOM 643 O O . VAL A 1 83 ? -2.176 8.672 -1.089 1.00 95.31 83 VAL A O 1
ATOM 646 N N . PHE A 1 84 ? -2.209 10.877 -1.475 1.00 94.62 84 PHE A N 1
ATOM 647 C CA . PHE A 1 84 ? -2.101 11.308 -0.087 1.00 94.62 84 PHE A CA 1
ATOM 648 C C . PHE A 1 84 ? -2.662 12.723 0.047 1.00 94.62 84 PHE A C 1
ATOM 650 O O . PHE A 1 84 ? -2.954 13.390 -0.946 1.00 94.62 84 PHE A O 1
ATOM 657 N N . GLN A 1 85 ? -2.809 13.202 1.278 1.00 92.88 85 GLN A N 1
ATOM 658 C CA . GLN A 1 85 ? -3.232 14.576 1.526 1.00 92.88 85 GLN A CA 1
ATOM 659 C C . GLN A 1 85 ? -2.048 15.466 1.902 1.00 92.88 85 GLN A C 1
ATOM 661 O O . GLN A 1 85 ? -1.193 15.080 2.703 1.00 92.88 85 GLN A O 1
ATOM 666 N N . ILE A 1 86 ? -2.033 16.675 1.343 1.00 92.12 86 ILE A N 1
ATOM 667 C CA . ILE A 1 86 ? -1.096 17.735 1.720 1.00 92.12 86 ILE A CA 1
ATOM 668 C C . ILE A 1 86 ? -1.580 18.410 3.004 1.00 92.12 86 ILE A C 1
ATOM 670 O O . ILE A 1 86 ? -2.781 18.536 3.240 1.00 92.12 86 ILE A O 1
ATOM 674 N N . GLY A 1 87 ? -0.636 18.856 3.820 1.00 89.00 87 GLY A N 1
ATOM 675 C CA . GLY A 1 87 ? -0.890 19.636 5.022 1.00 89.00 87 GLY A CA 1
ATOM 676 C C . GLY A 1 87 ? 0.257 19.499 6.007 1.00 89.00 87 GLY A C 1
ATOM 677 O O . GLY A 1 87 ? 1.231 18.787 5.745 1.00 89.00 87 GLY A O 1
ATOM 678 N N . ASP A 1 88 ? 0.096 20.151 7.148 1.00 83.69 88 ASP A N 1
ATOM 679 C CA . ASP A 1 88 ? 1.061 20.108 8.234 1.00 83.69 88 ASP A CA 1
ATOM 680 C C . ASP A 1 88 ? 0.499 19.280 9.394 1.00 83.69 88 ASP A C 1
ATOM 682 O O . ASP A 1 88 ? -0.692 19.346 9.709 1.00 83.69 88 ASP A O 1
ATOM 686 N N . GLY A 1 89 ? 1.366 18.501 10.037 1.00 88.06 89 GLY A N 1
ATOM 687 C CA . GLY A 1 89 ? 1.043 17.828 11.291 1.00 88.06 89 GLY A CA 1
ATOM 688 C C . GLY A 1 89 ? 0.498 16.400 11.177 1.00 88.06 89 GLY A C 1
ATOM 689 O O . GLY A 1 89 ? 0.324 15.820 10.099 1.00 88.06 89 GLY A O 1
ATOM 690 N N . ARG A 1 90 ? 0.276 15.837 12.368 1.00 92.75 90 ARG A N 1
ATOM 691 C CA . ARG A 1 90 ? -0.268 14.505 12.632 1.00 92.75 90 ARG A CA 1
ATOM 692 C C . ARG A 1 90 ? -1.625 14.667 13.306 1.00 92.75 90 ARG A C 1
ATOM 694 O O . ARG A 1 90 ? -1.738 15.405 14.282 1.00 92.75 90 ARG A O 1
ATOM 701 N N . SER A 1 91 ? -2.626 13.951 12.818 1.00 93.06 91 SER A N 1
ATOM 702 C CA . SER A 1 91 ? -3.926 13.825 13.476 1.00 93.06 91 SER A CA 1
ATOM 703 C C . SER A 1 91 ? -4.061 12.416 14.030 1.00 93.06 91 SER A C 1
ATOM 705 O O . SER A 1 91 ? -3.942 11.457 13.274 1.00 93.06 91 SER A O 1
ATOM 707 N N . GLN A 1 92 ? -4.302 12.295 15.331 1.00 93.94 92 GLN A N 1
ATOM 708 C CA . GLN A 1 92 ? -4.616 11.014 15.953 1.00 93.94 92 GLN A CA 1
ATOM 709 C C . GLN A 1 92 ? -6.131 10.833 15.988 1.00 93.94 92 GLN A C 1
ATOM 711 O O . GLN A 1 92 ? -6.861 11.736 16.395 1.00 93.94 92 GLN A O 1
ATOM 716 N N . TYR A 1 93 ? -6.585 9.655 15.582 1.00 92.44 93 TYR A N 1
ATOM 717 C CA . TYR A 1 93 ? -7.974 9.240 15.656 1.00 92.44 93 TYR A CA 1
ATOM 718 C C . TYR A 1 93 ? -8.082 8.060 16.607 1.00 92.44 93 TYR A C 1
ATOM 720 O O . TYR A 1 93 ? -7.370 7.062 16.466 1.00 92.44 93 TYR A O 1
ATOM 728 N N . THR A 1 94 ? -8.983 8.201 17.574 1.00 95.88 94 THR A N 1
ATOM 729 C CA . THR A 1 94 ? -9.286 7.173 18.575 1.00 95.88 94 THR A CA 1
ATOM 730 C C . THR A 1 94 ? -10.637 6.501 18.340 1.00 95.88 94 THR A C 1
ATOM 732 O O . THR A 1 94 ? -10.942 5.488 18.963 1.00 95.88 94 THR A O 1
ATOM 735 N N . GLU A 1 95 ? -11.444 7.037 17.424 1.00 95.38 95 GLU A N 1
ATOM 736 C CA . GLU A 1 95 ? -12.729 6.480 17.016 1.00 95.38 95 GLU A CA 1
ATOM 737 C C . GLU A 1 95 ? -12.978 6.770 15.530 1.00 95.38 95 GLU A C 1
ATOM 739 O O . GLU A 1 95 ? -12.728 7.880 15.054 1.00 95.38 95 GLU A O 1
ATOM 744 N N . LEU A 1 96 ? -13.478 5.773 14.799 1.00 90.69 96 LEU A N 1
ATOM 745 C CA . LEU A 1 96 ? -13.957 5.904 13.425 1.00 90.69 96 LEU A CA 1
ATOM 746 C C . LEU A 1 96 ? -15.249 5.110 13.265 1.00 90.69 96 LEU A C 1
ATOM 748 O O . LEU A 1 96 ? -15.305 3.935 13.616 1.00 90.69 96 LEU A O 1
ATOM 752 N N . PHE A 1 97 ? -16.287 5.751 12.723 1.00 90.94 97 PHE A N 1
ATOM 753 C CA . PHE A 1 97 ? -17.600 5.131 12.496 1.00 90.94 97 PHE A CA 1
ATOM 754 C C . PHE A 1 97 ? -18.186 4.457 13.755 1.00 90.94 97 PHE A C 1
ATOM 756 O O . PHE A 1 97 ? -18.755 3.371 13.677 1.00 90.94 97 PHE A O 1
ATOM 763 N N . GLY A 1 98 ? -18.005 5.076 14.929 1.00 92.88 98 GLY A N 1
ATOM 764 C CA . GLY A 1 98 ? -18.452 4.526 16.214 1.00 92.88 98 GLY A CA 1
ATOM 765 C C . GLY A 1 98 ? -17.632 3.334 16.722 1.00 92.88 98 GLY A C 1
ATOM 766 O O . GLY A 1 98 ? -18.039 2.676 17.675 1.00 92.88 98 GLY A O 1
ATOM 767 N N . THR A 1 99 ? -16.493 3.030 16.092 1.00 91.56 99 THR A N 1
ATOM 768 C CA . THR A 1 99 ? -15.584 1.950 16.496 1.00 91.56 99 THR A CA 1
ATOM 769 C C . THR A 1 99 ? -14.290 2.534 17.064 1.00 91.56 99 THR A C 1
ATOM 771 O O . THR A 1 99 ? -13.671 3.368 16.395 1.00 91.56 99 THR A O 1
ATOM 774 N N . PRO A 1 100 ? -13.834 2.095 18.253 1.00 94.75 100 PRO A N 1
ATOM 775 C CA . PRO A 1 100 ? -12.538 2.493 18.788 1.00 94.75 100 PRO A CA 1
ATOM 776 C C . PRO A 1 100 ? -11.393 2.073 17.863 1.00 94.75 100 PRO A C 1
ATOM 778 O O . PRO A 1 100 ? -11.328 0.928 17.416 1.00 94.75 100 PRO A O 1
ATOM 781 N N . VAL A 1 101 ? -10.467 2.989 17.603 1.00 93.81 101 VAL A N 1
ATOM 782 C CA . VAL A 1 101 ? -9.264 2.749 16.797 1.00 93.81 101 VAL A CA 1
ATOM 783 C C . VAL A 1 101 ? -8.051 3.406 17.451 1.00 93.81 101 VAL A C 1
ATOM 785 O O . VAL A 1 101 ? -8.179 4.192 18.381 1.00 93.81 101 VAL A O 1
ATOM 788 N N . SER A 1 102 ? -6.854 3.094 16.967 1.00 93.06 102 SER A N 1
ATOM 789 C CA . SER A 1 102 ? -5.647 3.862 17.274 1.00 93.06 102 SER A CA 1
ATOM 790 C C . SER A 1 102 ? -4.908 4.074 15.968 1.00 93.06 102 SER A C 1
ATOM 792 O O . SER A 1 102 ? -4.170 3.202 15.512 1.00 93.06 102 SER A O 1
ATOM 794 N N . LEU A 1 103 ? -5.207 5.187 15.303 1.00 93.38 103 LEU A N 1
ATOM 795 C CA . LEU A 1 103 ? -4.696 5.463 13.969 1.00 93.38 103 LEU A CA 1
ATOM 796 C C . LEU A 1 103 ? -4.213 6.899 13.861 1.00 93.38 103 LEU A C 1
ATOM 798 O O . LEU A 1 103 ? -4.903 7.847 14.236 1.00 93.38 103 LEU A O 1
ATOM 802 N N . ASP A 1 104 ? -3.037 7.047 13.274 1.00 95.06 104 ASP A N 1
ATOM 803 C CA . ASP A 1 104 ? -2.435 8.339 13.004 1.00 95.06 104 ASP A CA 1
ATOM 804 C C . ASP A 1 104 ? -2.516 8.670 11.524 1.00 95.06 104 ASP A C 1
ATOM 806 O O . ASP A 1 104 ? -2.255 7.824 10.677 1.00 95.06 104 ASP A O 1
ATOM 810 N N . TRP A 1 105 ? -2.844 9.917 11.214 1.00 95.19 105 TRP A N 1
ATOM 811 C CA . TRP A 1 105 ? -2.796 10.476 9.871 1.00 95.19 105 TRP A CA 1
ATOM 812 C C . TRP A 1 105 ? -1.717 11.544 9.804 1.00 95.19 105 TRP A C 1
ATOM 814 O O . TRP A 1 105 ? -1.837 12.619 10.388 1.00 95.19 105 TRP A O 1
ATOM 824 N N . TYR A 1 106 ? -0.682 11.260 9.034 1.00 95.25 106 TYR A N 1
ATOM 825 C CA . TYR A 1 106 ? 0.438 12.139 8.758 1.00 95.25 106 TYR A CA 1
ATOM 826 C C . TYR A 1 106 ? 0.231 12.811 7.400 1.00 95.25 106 TYR A C 1
ATOM 828 O O . TYR A 1 106 ? 0.322 12.169 6.344 1.00 95.25 106 TYR A O 1
ATOM 836 N N . ARG A 1 107 ? -0.020 14.122 7.407 1.00 93.12 107 ARG A N 1
ATOM 837 C CA . ARG A 1 107 ? -0.139 14.908 6.171 1.00 93.12 107 ARG A CA 1
ATOM 838 C C . ARG A 1 107 ? 1.232 15.065 5.511 1.00 93.12 107 ARG A C 1
ATOM 840 O O . ARG A 1 107 ? 2.266 15.119 6.177 1.00 93.12 107 ARG A O 1
ATOM 847 N N . GLN A 1 108 ? 1.271 15.087 4.182 1.00 89.75 108 GLN A N 1
ATOM 848 C CA . GLN A 1 108 ? 2.518 15.313 3.458 1.00 89.75 108 GLN A CA 1
ATOM 849 C C . GLN A 1 108 ? 2.813 16.812 3.386 1.00 89.75 108 GLN A C 1
ATOM 851 O O . GLN A 1 108 ? 2.035 17.592 2.838 1.00 89.75 108 GLN A O 1
ATOM 856 N N . HIS A 1 109 ? 3.981 17.201 3.891 1.00 82.88 109 HIS A N 1
ATOM 857 C CA . HIS A 1 109 ? 4.410 18.593 3.863 1.00 82.88 109 HIS A CA 1
ATOM 858 C C . HIS A 1 109 ? 4.731 19.020 2.427 1.00 82.88 109 HIS A C 1
ATOM 860 O O . HIS A 1 109 ? 5.439 18.315 1.697 1.00 82.88 109 HIS A O 1
ATOM 866 N N . ARG A 1 110 ? 4.269 20.217 2.049 1.00 69.75 110 ARG A N 1
ATOM 867 C CA . ARG A 1 110 ? 4.413 20.767 0.691 1.00 69.75 110 ARG A CA 1
ATOM 868 C C . ARG A 1 110 ? 5.873 21.020 0.294 1.00 69.75 110 ARG A C 1
ATOM 870 O O . ARG A 1 110 ? 6.230 20.839 -0.862 1.00 69.75 110 ARG A O 1
ATOM 877 N N . THR A 1 111 ? 6.720 21.407 1.247 1.00 62.00 111 THR A N 1
ATOM 878 C CA . THR A 1 111 ? 8.127 21.793 1.015 1.00 62.00 111 THR A CA 1
ATOM 879 C C . THR A 1 111 ? 9.130 20.650 1.182 1.00 62.00 111 THR A C 1
ATOM 881 O O . THR A 1 111 ? 10.281 20.793 0.786 1.00 62.00 111 THR A O 1
ATOM 884 N N . ARG A 1 112 ? 8.713 19.499 1.729 1.00 57.53 112 ARG A N 1
ATOM 885 C CA . ARG A 1 112 ? 9.559 18.297 1.891 1.00 57.53 112 ARG A CA 1
ATOM 886 C C . ARG A 1 112 ? 9.286 17.214 0.845 1.00 57.53 112 ARG A C 1
ATOM 888 O O . ARG A 1 112 ? 9.734 16.084 1.002 1.00 57.53 112 ARG A O 1
ATOM 895 N N . SER A 1 113 ? 8.540 17.538 -0.209 1.00 53.22 113 SER A N 1
ATOM 896 C CA . SER A 1 113 ? 8.271 16.629 -1.325 1.00 53.22 113 SER A CA 1
ATOM 897 C C . SER A 1 113 ? 8.978 17.154 -2.581 1.00 53.22 113 SER A C 1
ATOM 899 O O . SER A 1 113 ? 8.353 17.840 -3.389 1.00 53.22 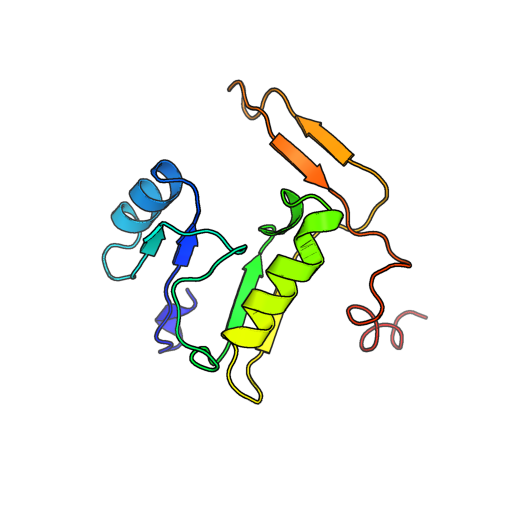113 SER A O 1
ATOM 901 N N . PRO A 1 114 ? 10.293 16.911 -2.741 1.00 43.50 114 PRO A N 1
ATOM 902 C CA . PRO A 1 114 ? 11.062 17.499 -3.838 1.00 43.50 114 PRO A CA 1
ATOM 903 C C . PRO A 1 114 ? 10.636 16.995 -5.230 1.00 43.50 114 PRO A C 1
ATOM 905 O O . PRO A 1 114 ? 10.982 17.620 -6.226 1.00 43.50 114 PRO A O 1
ATOM 908 N N . THR A 1 115 ? 9.855 15.913 -5.325 1.00 48.50 115 THR A N 1
ATOM 909 C CA . THR A 1 115 ? 9.615 15.207 -6.598 1.00 48.50 115 THR A CA 1
ATOM 910 C C . THR A 1 115 ? 8.154 15.103 -7.042 1.00 48.50 115 THR A C 1
ATOM 912 O O . THR A 1 115 ? 7.914 14.812 -8.210 1.00 48.50 115 THR A O 1
ATOM 915 N N . CYS A 1 116 ? 7.158 15.370 -6.188 1.00 44.38 116 CYS A N 1
ATOM 916 C CA . CYS A 1 116 ? 5.758 15.094 -6.551 1.00 44.38 116 CYS A CA 1
ATOM 917 C C . CYS A 1 116 ? 5.071 16.218 -7.357 1.00 44.38 116 CYS A C 1
ATOM 919 O O . CYS A 1 116 ? 4.066 15.974 -8.016 1.00 44.38 116 CYS A O 1
ATOM 921 N N . CYS A 1 117 ? 5.590 17.452 -7.329 1.00 40.62 117 CYS A N 1
ATOM 922 C CA . CYS A 1 117 ? 4.873 18.624 -7.864 1.00 40.62 117 CYS A CA 1
ATOM 923 C C . CYS A 1 117 ? 5.381 19.128 -9.234 1.00 40.62 117 CYS A C 1
ATOM 925 O O . CYS A 1 117 ? 4.816 20.059 -9.805 1.00 40.62 117 CYS A O 1
ATOM 927 N N . ALA A 1 118 ? 6.443 18.542 -9.794 1.00 38.25 118 ALA A N 1
ATOM 928 C CA . ALA A 1 118 ? 7.203 19.177 -10.876 1.00 38.25 118 ALA A CA 1
ATOM 929 C C . ALA A 1 118 ? 6.559 19.150 -12.284 1.00 38.25 118 ALA A C 1
ATOM 931 O O . ALA A 1 118 ? 7.190 19.622 -13.225 1.00 38.25 118 ALA A O 1
ATOM 932 N N . ARG A 1 119 ? 5.332 18.634 -12.482 1.00 38.53 119 ARG A N 1
ATOM 933 C CA . ARG A 1 119 ? 4.713 18.574 -13.832 1.00 38.53 119 ARG A CA 1
ATOM 934 C C . ARG A 1 119 ? 3.322 19.193 -14.006 1.00 38.53 119 ARG A C 1
ATOM 936 O O . ARG A 1 119 ? 2.837 19.191 -15.129 1.00 38.53 119 ARG A O 1
ATOM 943 N N . GLN A 1 120 ? 2.692 19.771 -12.980 1.00 42.84 120 GLN A N 1
ATOM 944 C CA . GLN A 1 120 ? 1.331 20.339 -13.125 1.00 42.84 120 GLN A CA 1
ATOM 945 C C . GLN A 1 120 ? 1.190 21.826 -12.767 1.00 42.84 120 GLN A C 1
ATOM 947 O O . GLN A 1 120 ? 0.100 22.380 -12.857 1.00 42.84 120 GLN A O 1
ATOM 952 N N . ALA A 1 121 ? 2.280 22.520 -12.437 1.00 38.53 121 ALA A N 1
ATOM 953 C CA . ALA A 1 121 ? 2.220 23.934 -12.052 1.00 38.53 121 ALA A CA 1
ATOM 954 C C . ALA A 1 121 ? 2.089 24.932 -13.228 1.00 38.53 121 ALA A C 1
ATOM 956 O O . ALA A 1 121 ? 2.052 26.135 -12.989 1.00 38.53 121 ALA A O 1
ATOM 957 N N . SER A 1 122 ? 2.024 24.484 -14.487 1.00 36.41 122 SER A N 1
ATOM 958 C CA . SER A 1 122 ? 2.031 25.377 -15.659 1.00 36.41 122 SER A CA 1
ATOM 959 C C . SER A 1 122 ? 0.653 25.764 -16.218 1.00 36.41 122 SER A C 1
ATOM 961 O O . SER A 1 122 ? 0.616 26.444 -17.239 1.00 36.41 122 SER A O 1
ATOM 963 N N . SER A 1 123 ? -0.474 25.393 -15.591 1.00 38.12 123 SER A N 1
ATOM 964 C CA . SER A 1 123 ? -1.807 25.665 -16.179 1.00 38.12 123 SER A CA 1
ATOM 965 C C . SER A 1 123 ? -2.895 26.218 -15.249 1.00 38.12 123 SER A C 1
ATOM 967 O O . SER A 1 123 ? -4.069 26.138 -15.586 1.00 38.12 123 SER A O 1
ATOM 969 N N . CYS A 1 124 ? -2.532 26.874 -14.144 1.00 32.38 124 CYS A N 1
ATOM 970 C CA . CYS A 1 124 ? -3.462 27.776 -13.450 1.00 32.38 124 CYS A CA 1
ATOM 971 C C . CYS A 1 124 ? -2.917 29.208 -13.495 1.00 32.38 124 CYS A C 1
ATOM 973 O O . CYS A 1 124 ? -2.159 29.622 -12.618 1.00 32.38 124 CYS A O 1
ATOM 975 N N . ARG A 1 125 ? -3.290 29.940 -14.547 1.00 38.00 125 ARG A N 1
ATOM 976 C CA . ARG A 1 125 ? -3.542 31.381 -14.465 1.00 38.00 125 ARG A CA 1
ATOM 977 C C . ARG A 1 125 ? -5.038 31.587 -14.601 1.00 38.00 125 ARG A C 1
ATOM 979 O O . ARG A 1 125 ? -5.633 30.823 -15.392 1.00 38.00 125 ARG A O 1
#

Mean predicted aligned error: 6.56 Å

Sequence (125 aa):
MLSDLGLDAFGIDLSPGMLALARRTYPDLRFEEGTMLALDLPDASLGGLLAYYSIIHIPWEQRPQVFAEFHRVLAPGGQLMLVFQIGDGRSQYTELFGTPVSLDWYRQHRTRSPTCCARQASSCR

Solvent-accessible surface area (backbone atoms only — not comparable to full-atom values): 7758 Å² total; per-residue (Å²): 109,72,55,79,75,76,45,97,63,70,49,74,40,75,46,68,68,58,48,54,50,46,43,71,76,40,70,92,47,54,70,45,82,43,43,67,74,61,60,98,59,60,70,46,67,28,70,56,49,79,41,74,57,60,61,29,62,47,56,77,87,53,41,64,48,29,52,49,40,54,55,45,28,33,20,93,90,35,46,77,47,80,41,75,55,76,40,83,60,71,47,80,39,58,62,55,96,94,37,82,47,87,46,51,40,41,38,43,47,79,88,78,48,93,73,83,63,86,84,70,80,87,76,82,128

pLDDT: mean 88.69, std 17.44, range [32.38, 98.75]

Secondary structure (DSSP, 8-state):
-GGGGT---EEEES-HHHHHHHHHH-TTSEEEE-BTTB--S-TT-EEEEEEES-GGGS-TTTHHHHHHHHHHHEEEEEEEEEE--B-SSEEEEEEETTEEEEEEEEPBPTTS-SSSSTTTTTS--

Radius of gyration: 16.37 Å; Cα contacts (8 Å, |Δi|>4): 167; chains: 1; bounding box: 32×46×38 Å

Foldseek 3Di:
DVVVVVDLDAEEDQDPVVQVVCCVVCVVHHYYYDDLLDDPAAFQQALEEEDAQPCQQPDPVSVVSSVVSRNRNHHVNRYYHDHFAADQDKDFDQDDPNRGDTTIGHHDYPVPCPPDPPPPPPPDD

Organism: NCBI:txid2512217

InterPro domains:
  IPR029063 S-adenosyl-L-methionine-dependent methyltransferase superfamily [G3DSA:3.40.50.150] (1-121)
  IPR029063 S-adenosyl-L-methionine-dependent methyltransferase superfamily [SSF53335] (2-99)
  IPR041698 Methyltransferase domain 25 [PF13649] (7-78)